Protein AF-A0A0S7ZV70-F1 (afdb_monomer_lite)

Secondary structure (DSSP, 8-state):
-PPEEEEEEE-TT------TTEEEEEEEE-TTT--EEEEEEEPTT---GGG-----SS-EEEEE-SSEEEETTTTEEEETT-EEEE-

Foldseek 3Di:
DKKKWKWKKDAPDDCPDPDVQKDWDDKDADPPRRIMTTIMIGDPPDDCVVVPDDDDPDKMKIATQIDWDQPPVVRDIDHHGDIDIGD

pLDDT: mean 76.3, std 14.38, range [42.91, 93.06]

Structure (mmCIF, N/CA/C/O backbone):
data_AF-A0A0S7ZV70-F1
#
_entry.id   AF-A0A0S7ZV70-F1
#
loop_
_atom_site.group_PDB
_atom_site.id
_atom_site.type_symbol
_atom_site.label_atom_id
_atom_site.label_alt_id
_atom_site.label_comp_id
_atom_site.label_asym_id
_atom_site.label_entity_id
_atom_site.label_seq_id
_atom_site.pdbx_PDB_ins_code
_atom_site.Cartn_x
_atom_site.Cartn_y
_atom_site.Cartn_z
_atom_site.occupancy
_atom_site.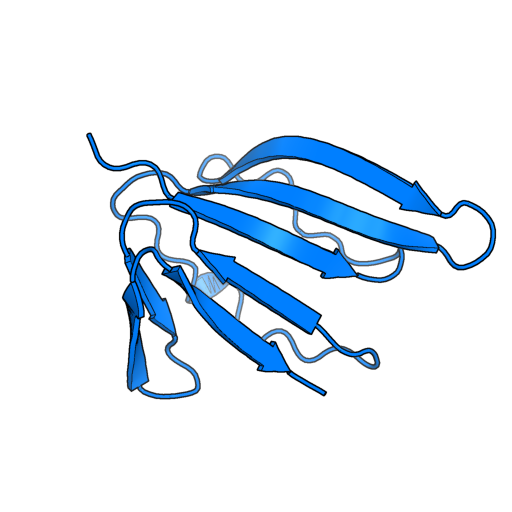B_iso_or_equiv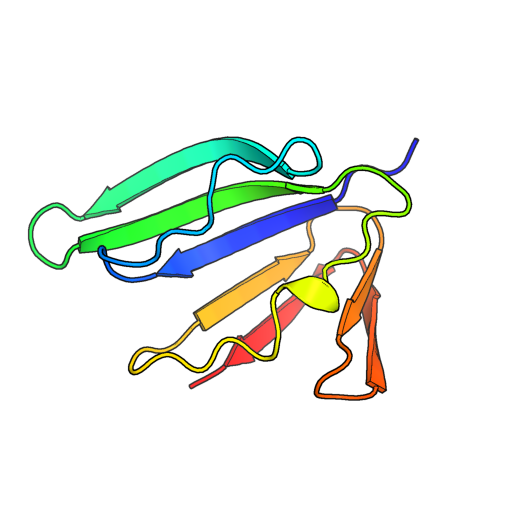
_atom_site.auth_seq_id
_atom_site.auth_comp_id
_atom_site.auth_asym_id
_atom_site.auth_atom_id
_atom_site.pdbx_PDB_model_num
ATOM 1 N N . MET A 1 1 ? -11.027 7.100 15.842 1.00 42.91 1 MET A N 1
ATOM 2 C CA . MET A 1 1 ? -10.811 7.751 14.533 1.00 42.91 1 MET A CA 1
ATOM 3 C C . MET A 1 1 ? -9.687 6.974 13.858 1.00 42.91 1 MET A C 1
ATOM 5 O O . MET A 1 1 ? -8.545 7.167 14.241 1.00 42.91 1 MET A O 1
ATOM 9 N N . LYS A 1 2 ? -10.005 5.971 13.026 1.00 45.31 2 LYS A N 1
ATOM 10 C CA . LYS A 1 2 ? -8.993 5.027 12.521 1.00 45.31 2 LYS A CA 1
ATOM 11 C C . LYS A 1 2 ? -8.317 5.629 11.296 1.00 45.31 2 LYS A C 1
ATOM 13 O O . LYS A 1 2 ? -8.978 5.957 10.314 1.00 45.31 2 LYS A O 1
ATOM 18 N N . THR A 1 3 ? -7.025 5.853 11.421 1.00 46.75 3 THR A N 1
ATOM 19 C CA . THR A 1 3 ? -6.159 6.442 10.408 1.00 46.75 3 THR A CA 1
ATOM 20 C C . THR A 1 3 ? -5.572 5.308 9.579 1.00 46.75 3 THR A C 1
ATOM 22 O O . THR A 1 3 ? -5.146 4.328 10.160 1.00 46.75 3 THR A O 1
ATOM 25 N N . ILE A 1 4 ? -5.524 5.400 8.249 1.00 59.03 4 ILE A N 1
ATOM 26 C CA . ILE A 1 4 ? -4.862 4.369 7.429 1.00 59.03 4 ILE A CA 1
ATOM 27 C C . ILE A 1 4 ? -3.517 4.893 6.992 1.00 59.03 4 ILE A C 1
ATOM 29 O O . ILE A 1 4 ? -3.476 5.935 6.348 1.00 59.03 4 ILE A O 1
ATOM 33 N N . ALA A 1 5 ? -2.445 4.187 7.322 1.00 58.22 5 ALA A N 1
ATOM 34 C CA . ALA A 1 5 ? -1.113 4.485 6.830 1.00 58.22 5 ALA A CA 1
ATOM 35 C C . ALA A 1 5 ? -0.695 3.405 5.829 1.00 58.22 5 ALA A C 1
ATOM 37 O O . ALA A 1 5 ? -0.576 2.242 6.200 1.00 58.22 5 ALA A O 1
ATOM 38 N N . ILE A 1 6 ? -0.494 3.800 4.572 1.00 62.88 6 ILE A N 1
ATOM 39 C CA . ILE A 1 6 ? 0.021 2.919 3.520 1.00 62.88 6 ILE A CA 1
ATOM 40 C C . ILE A 1 6 ? 1.501 3.222 3.329 1.00 62.88 6 ILE A C 1
ATOM 42 O O . ILE A 1 6 ? 1.836 4.371 3.008 1.00 62.88 6 ILE A O 1
ATOM 46 N N . LEU A 1 7 ? 2.352 2.207 3.515 1.00 56.88 7 LEU A N 1
ATOM 47 C CA . LEU A 1 7 ? 3.731 2.222 3.034 1.00 56.88 7 LEU A CA 1
ATOM 48 C C . LEU A 1 7 ? 3.730 1.844 1.560 1.00 56.88 7 LEU A C 1
ATOM 50 O O . LEU A 1 7 ? 3.180 0.810 1.213 1.00 56.88 7 LEU A O 1
ATOM 54 N N . HIS A 1 8 ? 4.304 2.685 0.713 1.00 63.09 8 HIS A N 1
ATOM 55 C CA . HIS A 1 8 ? 4.161 2.540 -0.725 1.00 63.09 8 HIS A CA 1
ATOM 56 C C . HIS A 1 8 ? 5.488 2.767 -1.458 1.00 63.09 8 HIS A C 1
ATOM 58 O O . HIS A 1 8 ? 6.073 3.836 -1.259 1.00 63.09 8 HIS A O 1
ATOM 64 N N . ILE A 1 9 ? 5.920 1.798 -2.282 1.00 58.09 9 ILE A N 1
ATOM 65 C CA . ILE A 1 9 ? 7.167 1.827 -3.075 1.00 58.09 9 ILE A CA 1
ATOM 66 C C . ILE A 1 9 ? 6.864 2.144 -4.558 1.00 58.09 9 ILE A C 1
ATOM 68 O O . ILE A 1 9 ? 6.028 1.467 -5.152 1.00 58.09 9 ILE A O 1
ATOM 72 N N . ARG A 1 10 ? 7.477 3.184 -5.158 1.00 68.44 10 ARG A N 1
ATOM 73 C CA . ARG A 1 10 ? 7.185 3.646 -6.547 1.00 68.44 10 ARG A CA 1
ATOM 74 C C . ARG A 1 10 ? 8.355 4.359 -7.244 1.00 68.44 10 ARG A C 1
ATOM 76 O O . ARG A 1 10 ? 9.133 4.991 -6.550 1.00 68.44 10 ARG A O 1
ATOM 83 N N . ARG A 1 11 ? 8.401 4.410 -8.588 1.00 54.91 11 ARG A N 1
ATOM 84 C CA . ARG A 1 11 ? 9.293 5.297 -9.394 1.00 54.91 11 ARG A CA 1
ATOM 85 C C . ARG A 1 11 ? 8.710 6.720 -9.601 1.00 54.91 11 ARG A C 1
ATOM 87 O O . ARG A 1 11 ? 7.515 6.927 -9.370 1.00 54.91 11 ARG A O 1
ATOM 94 N N . PRO A 1 12 ? 9.488 7.745 -10.018 1.00 47.50 12 PRO A N 1
ATOM 95 C CA . PRO A 1 12 ? 9.008 9.115 -10.207 1.00 47.50 12 PRO A CA 1
ATOM 96 C C . PRO A 1 12 ? 8.232 9.246 -11.522 1.00 47.50 12 PRO A C 1
ATOM 98 O O . PRO A 1 12 ? 8.667 8.749 -12.553 1.00 47.50 12 PRO A O 1
ATOM 101 N N . GLY A 1 13 ? 7.113 9.973 -11.495 1.00 51.84 13 GLY A N 1
ATOM 102 C CA . GLY A 1 13 ? 6.291 10.270 -12.681 1.00 51.84 13 GLY A CA 1
ATOM 103 C C . GLY A 1 13 ? 4.792 10.246 -12.389 1.00 51.84 13 GLY A C 1
ATOM 104 O O . GLY A 1 13 ? 4.016 10.971 -13.008 1.00 51.84 13 GLY A O 1
ATOM 105 N N . ASP A 1 14 ? 4.398 9.502 -11.360 1.00 51.22 14 ASP A N 1
ATOM 106 C CA . ASP A 1 14 ? 3.007 9.392 -10.954 1.00 51.22 14 ASP A CA 1
ATOM 107 C C . ASP A 1 14 ? 2.493 10.650 -10.259 1.00 51.22 14 ASP A C 1
ATOM 109 O O . ASP A 1 14 ? 2.803 10.948 -9.098 1.00 51.22 14 ASP A O 1
ATOM 113 N N . LYS A 1 15 ? 1.616 11.364 -10.963 1.00 48.09 15 LYS A N 1
ATOM 114 C CA . LYS A 1 15 ? 0.790 12.422 -10.388 1.00 48.09 15 LYS A CA 1
ATOM 115 C C . LYS A 1 15 ? -0.342 11.798 -9.570 1.00 48.09 15 LYS A C 1
ATOM 117 O O . LYS A 1 15 ? -1.511 11.896 -9.940 1.00 48.09 15 LYS A O 1
ATOM 122 N N . LEU A 1 16 ? -0.030 11.221 -8.407 1.00 49.91 16 LEU A N 1
ATOM 123 C CA . LEU A 1 16 ? -1.047 11.137 -7.359 1.00 49.91 16 LEU A CA 1
ATOM 124 C C . LEU A 1 16 ? -1.229 12.567 -6.851 1.00 49.91 16 LEU A C 1
ATOM 126 O O . LEU A 1 16 ? -0.488 13.027 -5.980 1.00 49.91 16 LEU A O 1
ATOM 130 N N . GLY A 1 17 ? -2.113 13.302 -7.532 1.00 44.00 17 GLY A N 1
ATOM 131 C CA . GLY A 1 17 ? -2.361 14.713 -7.278 1.00 44.00 17 GLY A CA 1
ATOM 132 C C . GLY A 1 17 ? -2.559 14.966 -5.790 1.00 44.00 17 GLY A C 1
ATOM 133 O O . GLY A 1 17 ? -3.046 14.097 -5.063 1.00 44.00 17 GLY A O 1
ATOM 134 N N . GLU A 1 18 ? -2.180 16.157 -5.342 1.00 43.12 18 GLU A N 1
ATOM 135 C CA . GLU A 1 18 ? -2.559 16.676 -4.032 1.00 43.12 18 GLU A CA 1
ATOM 136 C C . GLU A 1 18 ? -4.088 16.762 -3.967 1.00 43.12 18 GLU A C 1
ATOM 138 O O . GLU A 1 18 ? -4.721 17.760 -4.299 1.00 43.12 18 GLU A O 1
ATOM 143 N N . ARG A 1 19 ? -4.716 15.638 -3.636 1.00 56.16 19 ARG A N 1
ATOM 144 C CA . ARG A 1 19 ? -6.162 15.489 -3.569 1.00 56.16 19 ARG A CA 1
ATOM 145 C C . ARG A 1 19 ? -6.525 15.609 -2.100 1.00 56.16 19 ARG A C 1
ATOM 147 O O . ARG A 1 19 ? -5.997 14.870 -1.276 1.00 56.16 19 ARG A O 1
ATOM 154 N N . LYS A 1 20 ? -7.445 16.526 -1.781 1.00 54.78 20 LYS A N 1
ATOM 155 C CA . LYS A 1 20 ? -7.875 16.961 -0.428 1.00 54.78 20 LYS A CA 1
ATOM 156 C C . LYS A 1 20 ? -8.231 15.838 0.574 1.00 54.78 20 LYS A C 1
ATOM 158 O O . LYS A 1 20 ? -8.501 16.125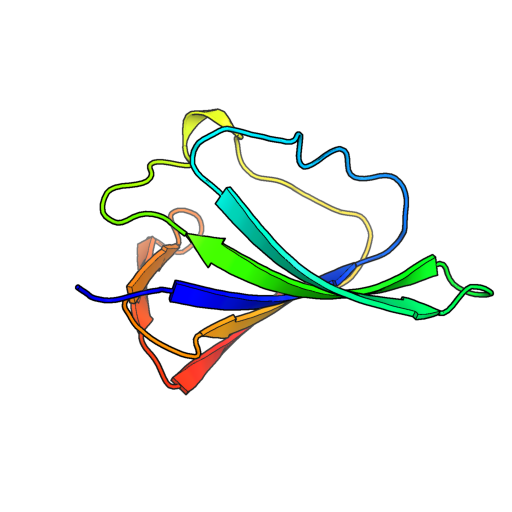 1.743 1.00 54.78 20 LYS A O 1
ATOM 163 N N . GLN A 1 21 ? -8.268 14.583 0.134 1.00 61.44 21 GLN A N 1
ATOM 164 C CA . GLN A 1 21 ? -8.642 13.393 0.898 1.00 61.44 21 GLN A CA 1
ATOM 165 C C . GLN A 1 21 ? -7.447 12.533 1.354 1.00 61.44 21 GLN A C 1
ATOM 167 O O . GLN A 1 21 ? -7.627 11.603 2.138 1.00 61.44 21 GLN A O 1
ATOM 172 N N . LEU A 1 22 ? -6.236 12.862 0.892 1.00 73.12 22 LEU A N 1
ATOM 173 C CA . LEU A 1 22 ? -4.993 12.162 1.203 1.00 73.12 22 LEU A CA 1
ATOM 174 C C . LEU A 1 22 ? -4.029 13.131 1.884 1.00 73.12 22 LEU A C 1
ATOM 176 O O . LEU A 1 22 ? -3.826 14.247 1.409 1.00 73.12 22 LEU A O 1
ATOM 180 N N . THR A 1 23 ? -3.387 12.700 2.962 1.00 74.25 23 THR A N 1
ATOM 181 C CA . THR A 1 23 ? -2.288 13.451 3.569 1.00 74.25 23 THR A CA 1
ATOM 182 C C . THR A 1 23 ? -1.013 12.637 3.451 1.00 74.25 23 THR A C 1
ATOM 184 O O . THR A 1 23 ? -0.878 11.567 4.041 1.00 74.25 23 THR A O 1
ATOM 187 N N . ARG A 1 24 ? -0.051 13.138 2.675 1.00 75.38 24 ARG A N 1
ATOM 188 C CA . ARG A 1 24 ? 1.309 12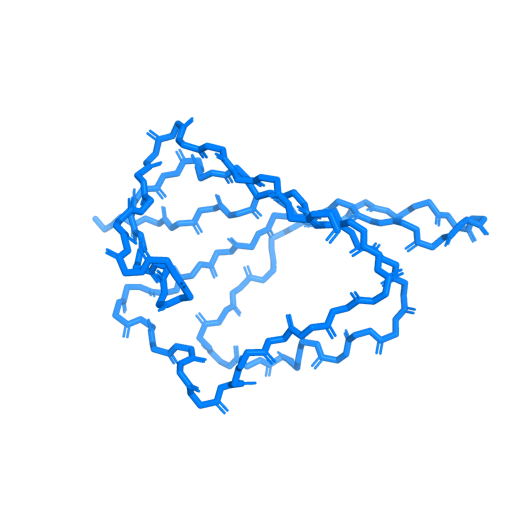.596 2.668 1.00 75.38 24 ARG A CA 1
ATOM 189 C C . ARG A 1 24 ? 1.997 13.020 3.961 1.00 75.38 24 ARG A C 1
ATOM 191 O O . ARG A 1 24 ? 2.108 14.213 4.209 1.00 75.38 24 ARG A O 1
ATOM 198 N N . LEU A 1 25 ? 2.451 12.053 4.755 1.00 77.19 25 LEU A N 1
ATOM 199 C CA . LEU A 1 25 ? 3.141 12.332 6.017 1.00 77.19 25 LEU A CA 1
ATOM 200 C C . LEU A 1 25 ? 4.658 12.344 5.835 1.00 77.19 25 LEU A C 1
ATOM 202 O O . LEU A 1 25 ? 5.337 13.216 6.360 1.00 77.19 25 LEU A O 1
ATOM 206 N N . TRP A 1 26 ? 5.188 11.390 5.069 1.00 77.88 26 TRP A N 1
ATOM 207 C CA . TRP A 1 26 ? 6.628 11.233 4.879 1.00 77.88 26 TRP A CA 1
ATOM 208 C C . TRP A 1 26 ? 6.947 10.546 3.552 1.00 77.88 26 TRP A C 1
ATOM 210 O O . TRP A 1 26 ? 6.149 9.737 3.074 1.00 77.88 26 TRP A O 1
ATOM 220 N N . ARG A 1 27 ? 8.104 10.861 2.958 1.00 81.56 27 ARG A N 1
ATOM 221 C CA . ARG A 1 27 ? 8.617 10.235 1.732 1.00 81.56 27 ARG A CA 1
ATOM 222 C C . ARG A 1 27 ? 10.146 10.169 1.770 1.00 81.56 27 ARG A C 1
ATOM 224 O O . ARG A 1 27 ? 10.781 11.188 2.015 1.00 81.56 27 ARG A O 1
ATOM 231 N N . ASN A 1 28 ? 10.714 9.012 1.448 1.00 82.25 28 ASN A N 1
ATOM 232 C CA . ASN A 1 28 ? 12.138 8.825 1.159 1.00 82.25 28 ASN A CA 1
ATOM 233 C C . ASN A 1 28 ? 12.294 8.403 -0.300 1.00 82.25 28 ASN A C 1
ATOM 235 O O . ASN A 1 28 ? 11.485 7.616 -0.778 1.00 82.25 28 ASN A O 1
ATOM 239 N N . ILE A 1 29 ? 13.266 8.974 -1.009 1.00 84.50 29 ILE A N 1
ATOM 240 C CA . ILE A 1 29 ? 13.452 8.793 -2.451 1.00 84.50 29 ILE A CA 1
ATOM 241 C C . ILE A 1 29 ? 14.904 8.386 -2.701 1.00 84.50 29 ILE A C 1
ATOM 243 O O . ILE A 1 29 ? 15.820 9.091 -2.281 1.00 84.50 29 ILE A O 1
ATOM 247 N N . ASN A 1 30 ? 15.106 7.305 -3.446 1.00 83.75 30 ASN A N 1
ATOM 248 C CA . ASN A 1 30 ? 16.366 7.009 -4.102 1.00 83.75 30 ASN A CA 1
ATOM 249 C C . ASN A 1 30 ? 16.502 7.917 -5.330 1.00 83.75 30 ASN A C 1
ATOM 251 O O . ASN A 1 30 ? 15.746 7.800 -6.288 1.00 83.75 30 ASN A O 1
ATOM 255 N N . ILE A 1 31 ? 17.465 8.834 -5.314 1.00 81.50 31 ILE A N 1
ATOM 256 C CA . ILE A 1 31 ? 17.636 9.822 -6.389 1.00 81.50 31 ILE A CA 1
ATOM 257 C C . ILE A 1 31 ? 18.194 9.237 -7.695 1.00 81.50 31 ILE A C 1
ATOM 259 O O . ILE A 1 31 ? 18.074 9.879 -8.732 1.00 81.50 31 ILE A O 1
ATOM 263 N N . GLN A 1 32 ? 18.805 8.049 -7.658 1.00 86.06 32 GLN A N 1
ATOM 264 C CA . GLN A 1 32 ? 19.401 7.413 -8.836 1.00 86.06 32 GLN A CA 1
ATOM 265 C C . GLN A 1 32 ? 18.364 6.614 -9.625 1.00 86.06 32 GLN A C 1
ATOM 267 O O . GLN A 1 32 ? 18.298 6.714 -10.846 1.00 86.06 32 GLN A O 1
ATOM 272 N N . THR A 1 33 ? 17.543 5.829 -8.926 1.00 81.00 33 THR A N 1
ATOM 273 C CA . THR A 1 33 ? 16.505 4.991 -9.549 1.00 81.00 33 THR A CA 1
ATOM 274 C C . THR A 1 33 ? 15.150 5.687 -9.592 1.00 81.00 33 THR A C 1
ATOM 276 O O . THR A 1 33 ? 14.287 5.352 -10.403 1.00 81.00 33 THR A O 1
ATOM 279 N N . GLY A 1 34 ? 14.959 6.666 -8.707 1.00 77.75 34 GLY A N 1
ATOM 280 C CA . GLY A 1 34 ? 13.699 7.349 -8.497 1.00 77.75 34 GLY A CA 1
ATOM 281 C C . GLY A 1 34 ? 12.687 6.563 -7.655 1.00 77.75 34 GLY A C 1
ATOM 282 O O . GLY A 1 34 ? 11.576 7.054 -7.424 1.00 77.75 34 GLY A O 1
ATOM 283 N N . ASP A 1 35 ? 13.064 5.372 -7.186 1.00 80.44 35 ASP A N 1
ATOM 284 C CA . ASP A 1 35 ? 12.243 4.586 -6.275 1.00 80.44 35 ASP A CA 1
ATOM 285 C C . ASP A 1 35 ? 12.001 5.382 -4.992 1.00 80.44 35 ASP A C 1
ATOM 287 O O . ASP A 1 35 ? 12.881 6.088 -4.501 1.00 80.44 35 ASP A O 1
ATOM 291 N N . TYR A 1 36 ? 10.807 5.309 -4.428 1.00 79.56 36 TYR A N 1
ATOM 292 C CA . TYR A 1 36 ? 10.492 6.014 -3.203 1.00 79.56 36 TYR A CA 1
ATOM 293 C C . TYR A 1 36 ? 9.593 5.198 -2.319 1.00 79.56 36 TYR A C 1
ATOM 295 O O . TYR A 1 36 ? 8.670 4.571 -2.810 1.00 79.56 36 TYR A O 1
ATOM 303 N N . THR A 1 37 ? 9.787 5.350 -1.019 1.00 82.31 37 THR A N 1
ATOM 304 C CA . THR A 1 37 ? 8.901 4.834 0.012 1.00 82.31 37 THR A CA 1
ATOM 305 C C . THR A 1 37 ? 8.112 5.997 0.596 1.00 82.31 37 THR A C 1
ATOM 307 O O . THR A 1 37 ? 8.687 7.025 0.960 1.00 82.31 37 THR A O 1
ATOM 310 N N . ARG A 1 38 ? 6.785 5.884 0.675 1.00 82.94 38 ARG A N 1
ATOM 311 C CA . ARG A 1 38 ? 5.916 6.938 1.225 1.00 82.94 38 ARG A CA 1
ATOM 312 C C . ARG A 1 38 ? 4.988 6.399 2.297 1.00 82.94 38 ARG A C 1
ATOM 314 O O . ARG A 1 38 ? 4.419 5.335 2.110 1.00 82.94 38 ARG A O 1
ATOM 321 N N . LEU A 1 39 ? 4.758 7.208 3.331 1.00 84.50 39 LEU A N 1
ATOM 322 C CA . LEU A 1 39 ? 3.671 7.039 4.288 1.00 84.50 39 LEU A CA 1
ATOM 323 C C . LEU A 1 39 ? 2.504 7.965 3.925 1.00 84.50 39 LEU A C 1
ATOM 325 O O . LEU A 1 39 ? 2.645 9.196 3.923 1.00 84.50 39 LEU A O 1
ATOM 329 N N . THR A 1 40 ? 1.350 7.377 3.612 1.00 83.81 40 THR A N 1
ATOM 330 C CA . THR A 1 40 ? 0.149 8.129 3.211 1.00 83.81 40 THR A CA 1
ATOM 331 C C . THR A 1 40 ? -0.993 7.876 4.171 1.00 83.81 40 THR A C 1
ATOM 333 O O . THR A 1 40 ? -1.334 6.724 4.405 1.00 83.81 40 THR A O 1
ATOM 336 N N . ARG A 1 41 ? -1.600 8.957 4.663 1.00 83.12 41 ARG A N 1
ATOM 337 C CA . ARG A 1 41 ? -2.807 8.948 5.477 1.00 83.12 41 ARG A CA 1
ATOM 338 C C . ARG A 1 41 ? -4.054 9.113 4.616 1.00 83.12 41 ARG A C 1
ATOM 340 O O . ARG A 1 41 ? -4.189 10.129 3.933 1.00 83.12 41 ARG A O 1
ATOM 347 N N . LEU A 1 42 ? -4.972 8.156 4.696 1.00 83.25 42 LEU A N 1
ATOM 348 C CA . LEU A 1 42 ? -6.309 8.260 4.104 1.00 83.25 42 LEU A CA 1
ATOM 349 C C . LEU A 1 42 ? -7.300 8.841 5.120 1.00 83.25 42 LEU A C 1
ATOM 351 O O . LEU A 1 42 ? -7.276 8.458 6.293 1.00 83.25 42 LEU A O 1
ATOM 355 N N . LYS A 1 43 ? -8.176 9.756 4.686 1.00 83.81 43 LYS A N 1
ATOM 356 C CA . LYS A 1 43 ? -9.311 10.192 5.516 1.00 83.81 43 LYS A CA 1
ATOM 357 C C . LYS A 1 43 ? -10.364 9.074 5.609 1.00 83.81 43 LYS A C 1
ATOM 359 O O . LYS A 1 43 ? -10.574 8.377 4.618 1.00 83.81 43 LYS A O 1
ATOM 364 N N . PRO A 1 44 ? -11.056 8.915 6.753 1.00 84.31 44 PRO A N 1
ATOM 365 C CA . PRO A 1 44 ? -12.181 7.988 6.855 1.00 84.31 44 PRO A CA 1
ATOM 366 C C . PRO A 1 44 ? -13.233 8.259 5.774 1.00 84.31 44 PRO A C 1
ATOM 368 O O . PRO A 1 44 ? -13.579 9.415 5.535 1.00 84.31 44 PRO A O 1
ATOM 371 N N . GLY A 1 45 ? -13.727 7.197 5.135 1.00 85.81 45 GLY A N 1
ATOM 372 C CA . GLY A 1 45 ? -14.727 7.295 4.069 1.00 85.81 45 GLY A CA 1
ATOM 373 C C . GLY A 1 45 ? -14.193 7.812 2.732 1.00 85.81 45 GLY A C 1
ATOM 374 O O . GLY A 1 45 ? -14.997 8.136 1.863 1.00 85.81 45 GLY A O 1
ATOM 375 N N . VAL A 1 46 ? -12.869 7.916 2.550 1.00 84.44 46 VAL A N 1
ATOM 376 C CA . VAL A 1 46 ? -12.318 8.255 1.235 1.00 84.44 46 VAL A CA 1
ATOM 377 C C . VAL A 1 46 ? -12.717 7.193 0.214 1.00 84.44 46 VAL A C 1
ATOM 379 O O . VAL A 1 46 ? -12.508 6.001 0.427 1.00 84.44 46 VAL A O 1
ATOM 382 N N . ASP A 1 47 ? -13.252 7.654 -0.909 1.00 84.75 47 ASP A N 1
ATOM 383 C CA . ASP A 1 47 ? -13.495 6.834 -2.086 1.00 84.75 47 ASP A CA 1
ATOM 384 C C . ASP A 1 47 ? -12.493 7.218 -3.180 1.00 84.75 47 ASP A C 1
ATOM 386 O O . ASP A 1 47 ? -12.432 8.366 -3.640 1.00 84.75 47 ASP A O 1
ATOM 390 N N . THR A 1 48 ? -11.671 6.247 -3.572 1.00 79.25 48 THR A N 1
ATOM 391 C CA . THR A 1 48 ? -10.662 6.395 -4.624 1.00 79.25 48 THR A CA 1
ATOM 392 C C . THR A 1 48 ? -11.109 5.812 -5.963 1.00 79.25 48 THR A C 1
ATOM 394 O O . THR A 1 48 ? -10.316 5.812 -6.899 1.00 79.25 48 THR A O 1
ATOM 397 N N . THR A 1 49 ? -12.361 5.361 -6.104 1.00 82.25 49 THR A N 1
ATOM 398 C CA . THR A 1 49 ? -12.895 4.748 -7.337 1.00 82.25 49 THR A CA 1
ATOM 399 C C . THR A 1 49 ? -12.748 5.675 -8.544 1.00 82.25 49 THR A C 1
ATOM 401 O O . THR A 1 49 ? -12.350 5.243 -9.623 1.00 82.25 49 THR A O 1
ATOM 404 N N . SER A 1 50 ? -12.949 6.984 -8.350 1.00 79.62 50 SER A N 1
ATOM 405 C CA . SER A 1 50 ? -12.752 8.007 -9.395 1.00 79.62 50 SER A CA 1
ATOM 406 C C . SER A 1 50 ? -11.316 8.109 -9.931 1.00 79.62 50 SER A C 1
ATOM 408 O O . SER A 1 50 ? -11.078 8.802 -10.919 1.00 79.62 50 SER A O 1
ATOM 410 N N . PHE A 1 51 ? -10.338 7.475 -9.277 1.00 73.19 51 PHE A N 1
ATOM 411 C CA . PHE A 1 51 ? -8.945 7.473 -9.728 1.00 73.19 51 PHE A CA 1
ATOM 412 C C . PHE A 1 51 ? -8.693 6.382 -10.774 1.00 73.19 51 PHE A C 1
ATOM 414 O O . PHE A 1 51 ? -7.674 6.441 -11.459 1.00 73.19 51 PHE A O 1
ATOM 421 N N . GLY A 1 52 ? -9.630 5.438 -10.921 1.00 68.06 52 GLY A N 1
ATOM 422 C CA . GLY A 1 52 ? -9.492 4.276 -11.786 1.00 68.06 52 GLY A CA 1
ATOM 423 C C . GLY A 1 52 ? -8.469 3.268 -11.265 1.00 68.06 52 GLY A C 1
ATOM 424 O O . GLY A 1 52 ? -7.753 3.506 -10.287 1.00 68.06 52 GLY A O 1
ATOM 425 N N . ALA A 1 53 ? -8.399 2.121 -11.938 1.00 70.56 53 ALA A N 1
ATOM 426 C CA . ALA A 1 53 ? -7.317 1.175 -11.722 1.00 70.56 53 ALA A CA 1
ATOM 427 C C . ALA A 1 53 ? -6.012 1.804 -12.225 1.00 70.56 53 ALA A C 1
ATOM 429 O O . ALA A 1 53 ? -5.861 2.099 -13.412 1.00 70.56 53 ALA A O 1
ATOM 430 N N . LEU A 1 54 ? -5.075 2.036 -11.311 1.00 68.88 54 LEU A N 1
ATOM 431 C CA . LEU A 1 54 ? -3.740 2.485 -11.666 1.00 68.88 54 LEU A CA 1
ATOM 432 C C . LEU A 1 54 ? -2.899 1.254 -12.011 1.00 68.88 54 LEU A C 1
ATOM 434 O O . LEU A 1 54 ? -2.538 0.486 -11.125 1.00 68.88 54 LEU A O 1
ATOM 438 N N . SER A 1 55 ? -2.617 1.061 -13.300 1.00 71.62 55 SER A N 1
ATOM 439 C CA . SER A 1 55 ? -1.622 0.092 -13.760 1.00 71.62 55 SER A CA 1
ATOM 440 C C . SER A 1 55 ? -0.301 0.816 -13.957 1.00 71.62 55 SER A C 1
ATOM 442 O O . SER A 1 55 ? -0.243 1.851 -14.626 1.00 71.62 55 SER A O 1
ATOM 444 N N . HIS A 1 56 ? 0.764 0.268 -13.391 1.00 72.88 56 HIS A N 1
ATOM 445 C CA . HIS A 1 56 ? 2.101 0.827 -13.501 1.00 72.88 56 HIS A CA 1
ATOM 446 C C . HIS A 1 56 ? 3.062 -0.211 -14.077 1.00 72.88 56 HIS A C 1
ATOM 448 O O . HIS A 1 56 ? 2.826 -1.406 -13.961 1.00 72.88 56 HIS A O 1
ATOM 454 N N . SER A 1 57 ? 4.146 0.239 -14.712 1.00 79.38 57 SER A N 1
ATOM 455 C CA . SER A 1 57 ? 5.172 -0.639 -15.297 1.00 79.38 57 SER A CA 1
ATOM 456 C C . SER A 1 57 ? 6.251 -1.052 -14.284 1.00 79.38 57 SER A C 1
ATOM 458 O O . SER A 1 57 ? 7.402 -1.281 -14.658 1.00 79.38 57 SER A O 1
ATOM 460 N N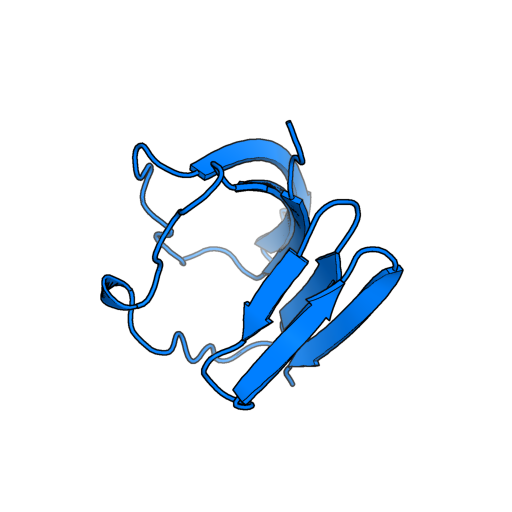 . TYR A 1 58 ? 5.931 -1.008 -12.995 1.00 75.50 58 TYR A N 1
ATOM 461 C CA . TYR A 1 58 ? 6.845 -1.293 -11.896 1.00 75.50 58 TYR A CA 1
ATOM 462 C C . TYR A 1 58 ? 6.083 -1.978 -10.763 1.00 75.50 58 TYR A C 1
ATOM 464 O O . TYR A 1 58 ? 4.885 -1.716 -10.608 1.00 75.50 58 TYR A O 1
ATOM 472 N N . PRO A 1 59 ? 6.783 -2.776 -9.941 1.00 81.69 59 PRO A N 1
ATOM 473 C CA . PRO A 1 59 ? 6.164 -3.411 -8.797 1.00 81.69 59 PRO A CA 1
ATOM 474 C C . PRO A 1 59 ? 5.745 -2.370 -7.752 1.00 81.69 59 PRO A C 1
ATOM 476 O O . PRO A 1 59 ? 6.450 -1.389 -7.500 1.00 81.69 59 PRO A O 1
ATOM 479 N N . GLU A 1 60 ? 4.593 -2.600 -7.136 1.00 83.25 60 GLU A N 1
ATOM 480 C CA . GLU A 1 60 ? 4.044 -1.833 -6.025 1.00 83.25 60 GLU A CA 1
ATOM 481 C C . GLU A 1 60 ? 3.871 -2.748 -4.809 1.00 83.25 60 GLU A C 1
ATOM 483 O O . GLU A 1 60 ? 3.301 -3.834 -4.888 1.00 83.25 60 GLU A O 1
ATOM 488 N N . GLU A 1 61 ? 4.321 -2.273 -3.654 1.00 86.69 61 GLU A N 1
ATOM 489 C CA . GLU A 1 61 ? 4.111 -2.939 -2.371 1.00 86.69 61 GLU A CA 1
ATOM 490 C C . GLU A 1 61 ? 3.339 -2.013 -1.432 1.00 86.69 61 GLU A C 1
ATOM 492 O O . GLU A 1 61 ? 3.575 -0.799 -1.410 1.00 86.69 61 GLU A O 1
ATOM 497 N N . ILE A 1 62 ? 2.397 -2.589 -0.683 1.00 86.88 62 ILE A N 1
ATOM 498 C CA . ILE A 1 62 ? 1.500 -1.893 0.243 1.00 86.88 62 ILE A CA 1
ATOM 499 C C . ILE A 1 62 ? 1.491 -2.648 1.570 1.00 86.88 62 ILE A C 1
ATOM 501 O O . ILE A 1 62 ? 1.153 -3.825 1.608 1.00 86.88 62 ILE A O 1
ATOM 505 N N . LEU A 1 63 ? 1.799 -1.948 2.663 1.00 89.81 63 LEU A N 1
ATOM 506 C CA . LEU A 1 63 ? 1.561 -2.412 4.034 1.00 89.81 63 LEU A CA 1
ATOM 507 C C . LEU A 1 63 ? 0.529 -1.504 4.707 1.00 89.81 63 LEU A C 1
ATOM 509 O O . LEU A 1 63 ? 0.694 -0.279 4.693 1.00 89.81 63 LEU A O 1
ATOM 513 N N . ILE A 1 64 ? -0.502 -2.094 5.313 1.00 90.38 64 ILE A N 1
ATOM 514 C CA . ILE A 1 64 ? -1.511 -1.362 6.086 1.00 90.38 64 ILE A CA 1
ATOM 515 C C . ILE A 1 64 ? -1.061 -1.270 7.543 1.00 90.38 64 ILE A C 1
ATOM 517 O O . ILE A 1 64 ? -1.012 -2.271 8.253 1.00 90.38 64 ILE A O 1
ATOM 521 N N . LEU A 1 65 ? -0.754 -0.062 8.019 1.00 90.44 65 LEU A N 1
ATOM 522 C CA . LEU A 1 65 ? -0.327 0.123 9.414 1.00 90.44 65 LEU A CA 1
ATOM 523 C C . LEU A 1 65 ? -1.500 0.228 10.398 1.00 90.44 65 LEU A C 1
ATOM 525 O O . LEU A 1 65 ? -1.386 -0.195 11.542 1.00 90.44 65 LEU A O 1
ATOM 529 N N . GLU A 1 66 ? -2.622 0.809 9.978 1.00 89.94 66 GLU A N 1
ATOM 530 C CA . GLU A 1 66 ? -3.797 1.035 10.826 1.00 89.94 66 GLU A CA 1
ATOM 531 C C . GLU A 1 66 ? -5.059 1.111 9.940 1.00 89.94 66 GLU A C 1
ATOM 533 O O . GLU A 1 66 ? -4.975 1.387 8.743 1.00 89.94 66 GLU A O 1
ATOM 538 N N . GLY A 1 67 ? -6.237 0.840 10.510 1.00 89.81 67 GLY A N 1
ATOM 539 C CA . GLY A 1 67 ? -7.519 0.955 9.815 1.00 89.81 67 GLY A CA 1
ATOM 540 C C . GLY A 1 67 ? -7.788 -0.193 8.844 1.00 89.81 67 GLY A C 1
ATOM 541 O O . GLY A 1 67 ? -7.309 -1.310 9.041 1.00 89.81 67 GLY A O 1
ATOM 542 N N . ASN A 1 68 ? -8.632 0.076 7.849 1.00 89.56 68 ASN A N 1
ATOM 543 C CA . ASN A 1 68 ? -8.956 -0.865 6.787 1.00 89.56 68 ASN A CA 1
ATOM 544 C C . ASN A 1 68 ? -9.366 -0.147 5.498 1.00 89.56 68 ASN A C 1
ATOM 546 O O . ASN A 1 68 ? -9.818 0.996 5.538 1.00 89.56 68 ASN A O 1
ATOM 550 N N . LEU A 1 69 ? -9.202 -0.810 4.358 1.00 88.44 69 LEU A N 1
ATOM 551 C CA . LEU A 1 69 ? -9.666 -0.321 3.061 1.00 88.44 69 LEU A CA 1
ATOM 552 C C . LEU A 1 69 ? -10.143 -1.476 2.189 1.00 88.44 69 LEU A C 1
ATOM 554 O O . LEU A 1 69 ? -9.694 -2.607 2.361 1.00 88.44 69 LEU A O 1
ATOM 558 N N . VAL A 1 70 ? -11.033 -1.180 1.247 1.00 88.94 70 VAL A N 1
ATOM 559 C CA . VAL A 1 70 ? -11.445 -2.141 0.222 1.00 88.94 70 VAL A CA 1
ATOM 560 C C . VAL A 1 70 ? -10.505 -2.015 -0.967 1.00 88.94 70 VAL A C 1
ATOM 562 O O . VAL A 1 70 ? -10.359 -0.939 -1.547 1.00 88.94 70 VAL A O 1
ATOM 565 N N . ASP A 1 71 ? -9.878 -3.124 -1.333 1.00 88.00 71 ASP A N 1
ATOM 566 C CA . ASP A 1 71 ? -9.176 -3.272 -2.597 1.00 88.00 71 ASP A CA 1
ATOM 567 C C . ASP A 1 71 ? -10.164 -3.763 -3.658 1.00 88.00 71 ASP A C 1
ATOM 569 O O . ASP A 1 71 ? -10.440 -4.958 -3.771 1.00 88.00 71 ASP A O 1
ATOM 573 N N . ALA A 1 72 ? -10.710 -2.821 -4.428 1.00 87.25 72 ALA A N 1
ATOM 574 C CA . ALA A 1 72 ? -11.724 -3.102 -5.440 1.00 87.25 72 ALA A CA 1
ATOM 575 C C . ALA A 1 72 ? -11.225 -4.020 -6.571 1.00 87.25 72 ALA A C 1
ATOM 577 O O . ALA A 1 72 ? -12.035 -4.685 -7.207 1.00 87.25 72 ALA A O 1
ATOM 578 N N . ALA A 1 73 ? -9.910 -4.090 -6.822 1.00 84.44 73 ALA A N 1
ATOM 579 C CA . ALA A 1 73 ? -9.362 -4.967 -7.861 1.00 84.44 73 ALA A CA 1
ATOM 580 C C . ALA A 1 73 ? -9.469 -6.456 -7.491 1.00 84.44 73 ALA A C 1
ATOM 582 O O . ALA A 1 73 ? -9.513 -7.308 -8.374 1.00 84.44 73 ALA A O 1
ATOM 583 N N . PHE A 1 74 ? -9.518 -6.760 -6.193 1.00 88.06 74 PHE A N 1
ATOM 584 C CA . PHE A 1 74 ? -9.558 -8.121 -5.656 1.00 88.06 74 PHE A CA 1
ATOM 585 C C . PHE A 1 74 ? -10.807 -8.389 -4.805 1.00 88.06 74 PHE A C 1
ATOM 587 O O . PHE A 1 74 ? -10.872 -9.434 -4.164 1.00 88.06 74 PHE A O 1
ATOM 594 N N . ASP A 1 75 ? -11.750 -7.441 -4.770 1.00 91.69 75 ASP A N 1
ATOM 595 C CA . ASP A 1 75 ? -12.970 -7.469 -3.955 1.00 91.69 75 ASP A CA 1
ATOM 596 C C . ASP A 1 75 ? -12.721 -7.925 -2.504 1.00 91.69 75 ASP A C 1
ATOM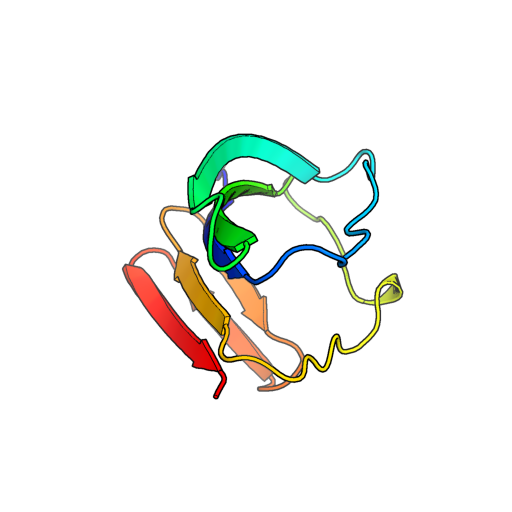 598 O O . ASP A 1 75 ? -13.362 -8.834 -1.975 1.00 91.69 75 ASP A O 1
ATOM 602 N N . LYS A 1 76 ? -11.709 -7.328 -1.859 1.00 92.31 76 LYS A N 1
ATOM 603 C CA . LYS A 1 76 ? -11.276 -7.735 -0.515 1.00 92.31 76 LYS A CA 1
ATOM 604 C C . LYS A 1 76 ? -11.015 -6.563 0.412 1.00 92.31 76 LYS A C 1
ATOM 606 O O . LYS A 1 76 ? -10.563 -5.498 -0.006 1.00 92.31 76 LYS A O 1
ATOM 611 N N . TRP A 1 77 ? -11.217 -6.799 1.702 1.00 92.44 77 TRP A N 1
ATOM 612 C CA . TRP A 1 77 ? -10.736 -5.902 2.744 1.00 92.44 77 TRP A CA 1
ATOM 613 C C . TRP A 1 77 ? -9.254 -6.144 3.011 1.00 92.44 77 TRP A C 1
ATOM 615 O O . TRP A 1 77 ? -8.820 -7.285 3.145 1.00 92.44 77 TRP A O 1
ATOM 625 N N . LEU A 1 78 ? -8.499 -5.055 3.110 1.00 90.62 78 LEU A N 1
ATOM 626 C CA . LEU A 1 78 ? -7.164 -5.027 3.689 1.00 90.62 78 LEU A CA 1
ATOM 627 C C . LEU A 1 78 ? -7.253 -4.363 5.063 1.00 90.62 78 LEU A C 1
ATOM 629 O O . LEU A 1 78 ? -7.834 -3.285 5.202 1.00 90.62 78 LEU A O 1
ATOM 633 N N . MET A 1 79 ? -6.679 -5.009 6.065 1.00 92.75 79 MET A N 1
ATOM 634 C CA . MET A 1 79 ? -6.707 -4.646 7.478 1.00 92.75 79 MET A CA 1
ATOM 635 C C . MET A 1 79 ? -5.297 -4.311 7.966 1.00 92.75 79 MET A C 1
ATOM 637 O O . MET A 1 79 ? -4.309 -4.643 7.321 1.00 92.75 79 MET A O 1
ATOM 641 N N . ALA A 1 80 ? -5.181 -3.666 9.127 1.00 92.81 80 ALA A N 1
ATOM 642 C CA . ALA A 1 80 ? -3.884 -3.445 9.764 1.00 92.81 80 ALA A CA 1
ATOM 643 C C . ALA A 1 80 ? -3.075 -4.752 9.894 1.00 92.81 80 ALA A C 1
ATOM 645 O O . ALA A 1 80 ? -3.581 -5.744 10.416 1.00 92.81 80 ALA A O 1
ATOM 646 N N . GLY A 1 81 ? -1.822 -4.724 9.441 1.00 91.75 81 GLY A N 1
ATOM 647 C CA . GLY A 1 81 ? -0.936 -5.886 9.346 1.00 91.75 81 GLY A CA 1
ATOM 648 C C . GLY A 1 81 ? -0.927 -6.557 7.971 1.00 91.75 81 GLY A C 1
ATOM 649 O O . GLY A 1 81 ? 0.049 -7.234 7.652 1.00 91.75 81 GLY A O 1
ATOM 650 N N . ASP A 1 82 ? -1.943 -6.330 7.134 1.00 93.06 82 ASP A N 1
ATOM 651 C CA . ASP A 1 82 ? -1.985 -6.913 5.796 1.00 93.06 82 ASP A CA 1
ATOM 652 C C . ASP A 1 82 ? -0.957 -6.265 4.870 1.00 93.06 82 ASP A C 1
ATOM 654 O O . ASP A 1 82 ? -0.745 -5.045 4.859 1.00 93.06 82 ASP A O 1
ATOM 658 N N . TYR A 1 83 ? -0.367 -7.119 4.038 1.00 90.38 83 TYR A N 1
ATOM 659 C CA . TYR A 1 83 ? 0.593 -6.769 3.008 1.00 90.38 83 TYR A CA 1
ATOM 660 C C . TYR A 1 83 ? 0.071 -7.201 1.633 1.00 90.38 83 TYR A C 1
ATOM 662 O O . TYR A 1 83 ? -0.493 -8.287 1.475 1.00 90.38 83 TYR A O 1
ATOM 670 N N . ALA A 1 84 ? 0.274 -6.355 0.627 1.00 87.19 84 ALA A N 1
ATOM 671 C CA . ALA A 1 84 ? -0.029 -6.651 -0.765 1.00 87.19 84 ALA A CA 1
ATOM 672 C C . ALA A 1 84 ? 1.178 -6.330 -1.650 1.00 87.19 84 ALA A C 1
ATOM 674 O O . ALA A 1 84 ? 1.696 -5.214 -1.619 1.00 87.19 84 ALA A O 1
ATOM 675 N N . SER A 1 85 ? 1.577 -7.307 -2.463 1.00 87.88 85 SER A N 1
ATOM 676 C CA . SER A 1 85 ? 2.574 -7.161 -3.523 1.00 87.88 85 SER A CA 1
ATOM 677 C C . SER A 1 85 ? 1.871 -7.184 -4.876 1.00 87.88 85 SER A C 1
ATOM 679 O O . SER A 1 85 ? 1.005 -8.030 -5.112 1.00 87.88 85 SER A O 1
ATOM 681 N N . ARG A 1 86 ? 2.211 -6.235 -5.743 1.00 84.75 86 ARG A N 1
ATOM 682 C CA . ARG A 1 86 ? 1.623 -6.038 -7.068 1.00 84.75 86 ARG A CA 1
ATOM 683 C C . ARG A 1 86 ? 2.771 -5.960 -8.078 1.00 84.75 86 ARG A C 1
ATOM 685 O O . ARG A 1 86 ? 3.373 -4.895 -8.170 1.00 84.75 86 ARG A O 1
ATOM 692 N N . PRO A 1 87 ? 3.137 -7.074 -8.733 1.00 81.88 87 PRO A N 1
ATOM 693 C CA . PRO A 1 87 ? 4.275 -7.130 -9.651 1.00 81.88 87 PRO A CA 1
ATOM 694 C C . PRO A 1 87 ? 4.035 -6.381 -10.966 1.00 81.88 87 PRO A C 1
ATOM 696 O O . PRO A 1 87 ? 2.859 -6.266 -11.382 1.00 81.88 87 PRO A O 1
#

Radius of gyration: 12.76 Å; chains: 1; bounding box: 34×25×30 Å

Sequence (87 aa):
MKTIAILHIRRPGDKLGERKQLTRLWRNINIQTGDYTRLTRLKPGVDTTSFGALSHSYPEEILILEGNLVDAAFDKWLMAGDYASRP